Protein AF-A0A6L7HZR9-F1 (afdb_monomer_lite)

Structure (mmCIF, N/CA/C/O backbone):
data_AF-A0A6L7HZR9-F1
#
_entry.id   AF-A0A6L7HZR9-F1
#
loop_
_atom_site.group_PDB
_atom_site.id
_atom_site.type_symbol
_atom_site.label_atom_id
_atom_site.label_alt_id
_atom_site.label_comp_id
_atom_site.label_asym_id
_atom_site.label_entity_id
_atom_site.label_seq_id
_atom_site.pdbx_PDB_ins_code
_atom_site.Cartn_x
_atom_site.Cartn_y
_atom_site.Cartn_z
_atom_site.occupancy
_atom_site.B_iso_or_equiv
_atom_site.auth_seq_id
_atom_site.auth_comp_id
_atom_site.auth_asym_id
_atom_site.auth_atom_id
_atom_site.pdbx_PDB_model_num
ATOM 1 N N . MET A 1 1 ? -37.684 34.824 -65.806 1.00 44.81 1 MET A N 1
ATOM 2 C CA . MET A 1 1 ? -36.398 34.739 -65.080 1.00 44.81 1 MET A CA 1
ATOM 3 C C . MET A 1 1 ? -36.688 34.255 -63.658 1.00 44.81 1 MET A C 1
ATOM 5 O O . MET A 1 1 ? -37.047 35.069 -62.825 1.00 44.81 1 MET A O 1
ATOM 9 N N . LEU A 1 2 ? -36.641 32.944 -63.384 1.00 35.81 2 LEU A N 1
ATOM 10 C CA . LEU A 1 2 ? -36.782 32.392 -62.026 1.00 35.81 2 LEU A CA 1
ATOM 11 C C . LEU A 1 2 ? -35.930 31.121 -61.879 1.00 35.81 2 LEU A C 1
ATOM 13 O O . LEU A 1 2 ? -35.907 30.271 -62.763 1.00 35.81 2 LEU A O 1
ATOM 17 N N . ARG A 1 3 ? -35.176 31.070 -60.775 1.00 39.69 3 ARG A N 1
ATOM 18 C CA . ARG A 1 3 ? -34.111 30.110 -60.448 1.00 39.69 3 ARG A CA 1
ATOM 19 C C . ARG A 1 3 ? -34.687 28.794 -59.913 1.00 39.69 3 ARG A C 1
ATOM 21 O O . ARG A 1 3 ? -35.438 28.829 -58.943 1.00 39.69 3 ARG A O 1
ATOM 28 N N . HIS A 1 4 ? -34.236 27.651 -60.430 1.00 38.88 4 HIS A N 1
ATOM 29 C CA . HIS A 1 4 ? -34.347 26.371 -59.722 1.00 38.88 4 HIS A CA 1
ATOM 30 C C . HIS A 1 4 ? -33.124 26.182 -58.812 1.00 38.88 4 HIS A C 1
ATOM 32 O O . HIS A 1 4 ? -31.987 26.196 -59.279 1.00 38.88 4 HIS A O 1
ATOM 38 N N . LYS A 1 5 ? -33.356 26.046 -57.499 1.00 42.84 5 LYS A N 1
ATOM 39 C CA . LYS A 1 5 ? -32.335 25.652 -56.517 1.00 42.84 5 LYS A CA 1
ATOM 40 C C . LYS A 1 5 ? -32.157 24.133 -56.557 1.00 42.84 5 LYS A C 1
ATOM 42 O O . LYS A 1 5 ? -33.131 23.398 -56.447 1.00 42.84 5 LYS A O 1
ATOM 47 N N . GLN A 1 6 ? -30.910 23.697 -56.684 1.00 40.50 6 GLN A N 1
ATOM 48 C CA . GLN A 1 6 ? -30.474 22.311 -56.548 1.00 40.50 6 GLN A CA 1
ATOM 49 C C . GLN A 1 6 ? -30.313 21.988 -55.053 1.00 40.50 6 GLN A C 1
ATOM 51 O O . GLN A 1 6 ? -29.562 22.667 -54.356 1.00 40.50 6 GLN A O 1
ATOM 56 N N . THR A 1 7 ? -31.020 20.974 -54.558 1.00 39.59 7 THR A N 1
ATOM 57 C CA . THR A 1 7 ? -30.819 20.373 -53.231 1.00 39.59 7 THR A CA 1
ATOM 58 C C . THR A 1 7 ? -30.121 19.027 -53.405 1.00 39.59 7 THR A C 1
ATOM 60 O O . THR A 1 7 ? -30.643 18.130 -54.061 1.00 39.59 7 THR A O 1
ATOM 63 N N . THR A 1 8 ? -28.921 18.890 -52.845 1.00 40.97 8 THR A N 1
ATOM 64 C CA . THR A 1 8 ? -28.160 17.634 -52.778 1.00 40.97 8 THR A CA 1
ATOM 65 C C . THR A 1 8 ? -28.683 16.738 -51.643 1.00 40.97 8 THR A C 1
ATOM 67 O O . THR A 1 8 ? -29.081 17.262 -50.599 1.00 40.97 8 THR A O 1
ATOM 70 N N . PRO A 1 9 ? -28.693 15.397 -51.796 1.00 42.28 9 PRO A N 1
ATOM 71 C CA . PRO A 1 9 ? -29.113 14.491 -50.734 1.00 42.28 9 PRO A CA 1
ATOM 72 C C . PRO A 1 9 ? -27.977 14.286 -49.723 1.00 42.28 9 PRO A C 1
ATOM 74 O O . PRO A 1 9 ? -26.810 14.140 -50.085 1.00 42.28 9 PRO A O 1
ATOM 77 N N . ASN A 1 10 ? -28.332 14.279 -48.440 1.00 40.50 10 ASN A N 1
ATOM 78 C CA . ASN A 1 10 ? -27.405 14.113 -47.328 1.00 40.50 10 ASN A CA 1
ATOM 79 C C . ASN A 1 10 ? -27.118 12.613 -47.124 1.00 40.50 10 ASN A C 1
ATOM 81 O O . ASN A 1 10 ? -28.027 11.848 -46.804 1.00 40.50 10 ASN A O 1
ATOM 85 N N . MET A 1 11 ? -25.872 12.183 -47.328 1.00 37.53 11 MET A N 1
ATOM 86 C CA . MET A 1 11 ? -25.450 10.790 -47.152 1.00 37.53 11 MET A CA 1
ATOM 87 C C . MET A 1 11 ? -25.045 10.555 -45.690 1.00 37.53 11 MET A C 1
ATOM 89 O O . MET A 1 11 ? -23.983 10.989 -45.250 1.00 37.53 11 MET A O 1
ATOM 93 N N . THR A 1 12 ? -25.904 9.892 -44.912 1.00 47.12 12 THR A N 1
ATOM 94 C CA . THR A 1 12 ? -25.612 9.531 -43.517 1.00 47.12 12 THR A CA 1
ATOM 95 C C . THR A 1 12 ? -24.782 8.248 -43.468 1.00 47.12 12 THR A C 1
ATOM 97 O O . THR A 1 12 ? -25.268 7.169 -43.797 1.00 47.12 12 THR A O 1
ATOM 100 N N . ILE A 1 13 ? -23.524 8.367 -43.046 1.00 47.84 13 ILE A N 1
ATOM 101 C CA . ILE A 1 13 ? -22.623 7.233 -42.800 1.00 47.84 13 ILE A CA 1
ATOM 102 C C . ILE A 1 13 ? -23.056 6.554 -41.484 1.00 47.84 13 ILE A C 1
ATOM 104 O O . ILE A 1 13 ? -23.170 7.250 -40.469 1.00 47.84 13 ILE A O 1
ATOM 108 N N . PRO A 1 14 ? -23.304 5.230 -41.444 1.00 43.06 14 PRO A N 1
ATOM 109 C CA . PRO A 1 14 ? -23.690 4.559 -40.208 1.00 43.06 14 PRO A CA 1
ATOM 110 C C . PRO A 1 14 ? -22.494 4.489 -39.251 1.00 43.06 14 PRO A C 1
ATOM 112 O O . PRO A 1 14 ? -21.410 4.038 -39.621 1.00 43.06 14 PRO A O 1
ATOM 115 N N . LYS A 1 15 ? -22.691 4.939 -38.005 1.00 43.06 15 LYS A N 1
ATOM 116 C CA . LYS A 1 15 ? -21.679 4.828 -36.945 1.00 43.06 15 LYS A CA 1
ATOM 117 C C . LYS A 1 15 ? -21.404 3.348 -36.630 1.00 43.06 15 LYS A C 1
ATOM 119 O O . LYS A 1 15 ? -22.359 2.572 -36.528 1.00 43.06 15 LYS A O 1
ATOM 124 N N . PRO A 1 16 ? -20.133 2.947 -36.455 1.00 37.94 16 PRO A N 1
ATOM 125 C CA . PRO A 1 16 ? -19.797 1.574 -36.113 1.00 37.94 16 PRO A CA 1
ATOM 126 C C . PRO A 1 16 ? -20.365 1.226 -34.733 1.00 37.94 16 PRO A C 1
ATOM 128 O O . PRO A 1 16 ? -20.331 2.039 -33.810 1.00 37.94 16 PRO A O 1
ATOM 131 N N . ARG A 1 17 ? -20.912 0.011 -34.604 1.00 46.84 17 ARG A N 1
ATOM 132 C CA . ARG A 1 17 ? -21.398 -0.534 -33.332 1.00 46.84 17 ARG A CA 1
ATOM 133 C C . ARG A 1 17 ? -20.216 -0.706 -32.382 1.00 46.84 17 ARG A C 1
ATOM 135 O O . ARG A 1 17 ? -19.398 -1.606 -32.563 1.00 46.84 17 ARG A O 1
ATOM 142 N N . GLU A 1 18 ? -20.150 0.160 -31.383 1.00 42.50 18 GLU A N 1
ATOM 143 C CA . GLU A 1 18 ? -19.228 0.069 -30.259 1.00 42.50 18 GLU A CA 1
ATOM 144 C C . GLU A 1 18 ? -19.534 -1.222 -29.485 1.00 42.50 18 GLU A C 1
ATOM 146 O O . GLU A 1 18 ? -20.599 -1.377 -28.885 1.00 42.50 18 GLU A O 1
ATOM 151 N N . ARG A 1 19 ? -18.635 -2.210 -29.570 1.00 38.59 19 ARG A N 1
ATOM 152 C CA . ARG A 1 19 ? -18.664 -3.361 -28.662 1.00 38.59 19 ARG A CA 1
ATOM 153 C C . ARG A 1 19 ? -18.339 -2.820 -27.273 1.00 38.59 19 ARG A C 1
ATOM 155 O O . ARG A 1 19 ? -17.216 -2.374 -27.059 1.00 38.59 19 ARG A O 1
ATOM 162 N N . ALA A 1 20 ? -19.306 -2.851 -26.359 1.00 38.88 20 ALA A N 1
ATOM 163 C CA . ALA A 1 20 ? -19.079 -2.512 -24.961 1.00 38.88 20 ALA A CA 1
ATOM 164 C C . ALA A 1 20 ? -17.974 -3.423 -24.400 1.00 38.88 20 ALA A C 1
ATOM 166 O O . ALA A 1 20 ? -18.143 -4.641 -24.321 1.00 38.88 20 ALA A O 1
ATOM 167 N N . LEU A 1 21 ? -16.824 -2.831 -24.074 1.00 39.47 21 LEU A N 1
ATOM 168 C CA . LEU A 1 21 ? -15.795 -3.485 -23.275 1.00 39.47 21 LEU A CA 1
ATOM 169 C C . LEU A 1 21 ? -16.406 -3.787 -21.895 1.00 39.47 21 LEU A C 1
ATOM 171 O O . LEU A 1 21 ? -17.075 -2.905 -21.348 1.00 39.47 21 LEU A O 1
ATOM 175 N N . PRO A 1 22 ? -16.224 -4.993 -21.330 1.00 38.34 22 PRO A N 1
ATOM 176 C CA . PRO A 1 22 ? -16.647 -5.267 -19.960 1.00 38.34 22 PRO A CA 1
ATOM 177 C C . PRO A 1 22 ? -16.062 -4.203 -19.023 1.00 38.34 22 PRO A C 1
ATOM 179 O O . PRO A 1 22 ? -14.914 -3.791 -19.194 1.00 38.34 22 PRO A O 1
ATOM 182 N N . HIS A 1 23 ? -16.875 -3.724 -18.081 1.00 46.28 23 HIS A N 1
ATOM 183 C CA . HIS A 1 23 ? -16.522 -2.641 -17.168 1.00 46.28 23 HIS A CA 1
ATOM 184 C C . HIS A 1 23 ? -15.195 -2.959 -16.461 1.00 46.28 23 HIS A C 1
ATOM 186 O O . HIS A 1 23 ? -15.119 -3.896 -15.669 1.00 46.28 23 HIS A O 1
ATOM 192 N N . THR A 1 24 ? -14.151 -2.180 -16.763 1.00 52.78 24 THR A N 1
ATOM 193 C CA . THR A 1 24 ? -12.763 -2.339 -16.288 1.00 52.78 24 THR A CA 1
ATOM 194 C C . THR A 1 24 ? -12.672 -2.666 -14.790 1.00 52.78 24 THR A C 1
ATOM 196 O O . THR A 1 24 ? -11.873 -3.496 -14.374 1.00 52.78 24 THR A O 1
ATOM 199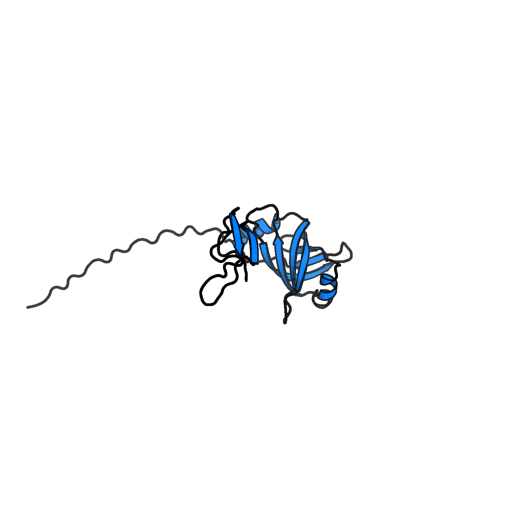 N N . THR A 1 25 ? -13.579 -2.101 -13.995 1.00 58.03 25 THR A N 1
ATOM 200 C CA . THR A 1 25 ? -13.670 -2.232 -12.539 1.00 58.03 25 THR A CA 1
ATOM 201 C C . THR A 1 25 ? -13.899 -3.661 -12.029 1.00 58.03 25 THR A C 1
ATOM 203 O O . THR A 1 25 ? -13.369 -4.021 -10.983 1.00 58.03 25 THR A O 1
ATOM 206 N N . GLU A 1 26 ? -14.678 -4.491 -12.729 1.00 56.47 26 GLU A N 1
ATOM 207 C CA . GLU A 1 26 ? -15.011 -5.848 -12.255 1.00 56.47 26 GLU A CA 1
ATOM 208 C C . GLU A 1 26 ? -13.853 -6.828 -12.498 1.00 56.47 26 GLU A C 1
ATOM 210 O O . GLU A 1 26 ? -13.505 -7.639 -11.636 1.00 56.47 26 GLU A O 1
ATOM 215 N N . ILE A 1 27 ? -13.186 -6.683 -13.647 1.00 57.19 27 ILE A N 1
ATOM 216 C CA . ILE A 1 27 ? -11.963 -7.421 -13.993 1.00 57.19 27 ILE A CA 1
ATOM 217 C C . ILE A 1 27 ? -10.839 -7.073 -13.006 1.00 57.19 27 ILE A C 1
ATOM 219 O O . ILE A 1 27 ? -10.111 -7.958 -12.550 1.00 57.19 27 ILE A O 1
ATOM 223 N N . ASP A 1 28 ? -10.752 -5.804 -12.615 1.00 72.56 28 ASP A N 1
ATOM 224 C CA . ASP A 1 28 ? -9.768 -5.298 -11.664 1.00 72.56 28 ASP A CA 1
ATOM 225 C C . ASP A 1 28 ? -9.951 -5.856 -10.239 1.00 72.56 28 ASP A C 1
ATOM 227 O O . ASP A 1 28 ? -8.970 -6.202 -9.574 1.00 72.56 28 ASP A O 1
ATOM 231 N N . LEU A 1 29 ? -11.194 -5.986 -9.757 1.00 79.56 29 LEU A N 1
ATOM 232 C CA . LEU A 1 29 ? -11.486 -6.572 -8.440 1.00 79.56 29 LEU A CA 1
ATOM 233 C C . LEU A 1 29 ? -11.240 -8.087 -8.421 1.00 79.56 29 LEU A C 1
ATOM 235 O O . LEU A 1 29 ? -10.672 -8.618 -7.462 1.00 79.56 29 LEU A O 1
ATOM 239 N N . ALA A 1 30 ? -11.599 -8.787 -9.501 1.00 82.12 30 ALA A N 1
ATOM 240 C CA . ALA A 1 30 ? -11.291 -10.206 -9.651 1.00 82.12 30 ALA A CA 1
ATOM 241 C C . ALA A 1 30 ? -9.774 -10.462 -9.666 1.00 82.12 30 ALA A C 1
ATOM 243 O O . ALA A 1 30 ? -9.316 -11.460 -9.107 1.00 82.12 30 ALA A O 1
ATOM 244 N N . TYR A 1 31 ? -8.996 -9.558 -10.270 1.00 82.56 31 TYR A N 1
ATOM 245 C CA . TYR A 1 31 ? -7.537 -9.593 -10.218 1.00 82.56 31 TYR A CA 1
ATOM 246 C C . TYR A 1 31 ? -7.007 -9.325 -8.805 1.00 82.56 31 TYR A C 1
ATOM 248 O O . TYR A 1 31 ? -6.210 -10.118 -8.308 1.00 82.56 31 TYR A O 1
ATOM 256 N N . LEU A 1 32 ? -7.493 -8.273 -8.130 1.00 85.75 32 LEU A N 1
ATOM 257 C CA . LEU A 1 32 ? -7.127 -7.950 -6.745 1.00 85.75 32 LEU A CA 1
ATOM 258 C C . LEU A 1 32 ? -7.268 -9.174 -5.831 1.00 85.75 32 LEU A C 1
ATOM 260 O O . LEU A 1 32 ? -6.332 -9.511 -5.114 1.00 85.75 32 LEU A O 1
ATOM 264 N N . ASN A 1 33 ? -8.395 -9.884 -5.914 1.00 89.12 33 ASN A N 1
ATOM 265 C CA . ASN A 1 33 ? -8.690 -11.048 -5.071 1.00 89.12 33 ASN A CA 1
ATOM 266 C C . ASN A 1 33 ? -7.773 -12.259 -5.317 1.00 89.12 33 ASN A C 1
ATOM 268 O O . ASN A 1 33 ? -7.768 -13.190 -4.516 1.00 89.12 33 ASN A O 1
ATOM 272 N N . ARG A 1 34 ? -7.008 -12.268 -6.413 1.00 87.31 34 ARG A N 1
ATOM 273 C CA . ARG A 1 34 ? -6.066 -13.341 -6.767 1.00 87.31 34 ARG A CA 1
ATOM 274 C C . ARG A 1 34 ? -4.617 -13.000 -6.426 1.00 87.31 34 ARG A C 1
ATOM 276 O O . ARG A 1 34 ? -3.738 -13.819 -6.681 1.00 87.31 34 ARG A O 1
ATOM 283 N N . ILE A 1 35 ? -4.348 -11.809 -5.886 1.00 87.38 35 ILE A N 1
ATOM 284 C CA . ILE A 1 35 ? -2.987 -11.413 -5.521 1.00 87.38 35 ILE A CA 1
ATOM 285 C C . ILE A 1 35 ? -2.500 -12.274 -4.356 1.00 87.38 35 ILE A C 1
ATOM 287 O O . ILE A 1 35 ? -3.164 -12.399 -3.325 1.00 87.38 35 ILE A O 1
ATOM 291 N N . ASN A 1 36 ? -1.313 -12.854 -4.529 1.00 89.12 36 ASN A N 1
ATOM 292 C CA . ASN A 1 36 ? -0.708 -13.741 -3.548 1.00 89.12 36 ASN A CA 1
ATOM 293 C C . ASN A 1 36 ? -0.416 -13.013 -2.231 1.00 89.12 36 ASN A C 1
ATOM 295 O O . ASN A 1 36 ? 0.032 -11.864 -2.193 1.00 89.12 36 ASN A O 1
ATOM 299 N N . CYS A 1 37 ? -0.588 -13.716 -1.114 1.00 91.75 37 CYS A N 1
ATOM 300 C CA . CYS A 1 37 ? -0.064 -13.234 0.156 1.00 91.75 37 CYS A CA 1
ATOM 301 C C . CYS A 1 37 ? 1.457 -13.037 0.055 1.00 91.75 37 CYS A C 1
ATOM 303 O O . CYS A 1 37 ? 2.149 -13.735 -0.683 1.00 91.75 37 CYS A O 1
ATOM 305 N N . ASN A 1 38 ? 1.982 -12.113 0.854 1.00 92.75 38 ASN A N 1
ATOM 306 C CA . ASN A 1 38 ? 3.372 -11.653 0.849 1.00 92.75 38 ASN A CA 1
ATOM 307 C C . ASN A 1 38 ? 3.801 -10.800 -0.351 1.00 92.75 38 ASN A C 1
ATOM 309 O O . ASN A 1 38 ? 4.943 -10.346 -0.338 1.00 92.75 38 ASN A O 1
ATOM 313 N N . THR A 1 39 ? 2.920 -10.497 -1.312 1.00 91.44 39 THR A N 1
ATOM 314 C CA . THR A 1 39 ? 3.201 -9.477 -2.335 1.00 91.44 39 THR A CA 1
ATOM 315 C C . THR A 1 39 ? 3.642 -8.163 -1.682 1.00 91.44 39 THR A C 1
ATOM 317 O O . THR A 1 39 ? 3.024 -7.699 -0.712 1.00 91.44 39 THR A O 1
ATOM 320 N N . GLU A 1 40 ? 4.726 -7.572 -2.199 1.00 92.88 40 GLU A N 1
ATOM 321 C CA . GLU A 1 40 ? 5.237 -6.293 -1.707 1.00 92.88 40 GLU A CA 1
ATOM 322 C C . GLU A 1 40 ? 4.193 -5.197 -1.922 1.00 92.88 40 GLU A C 1
ATOM 324 O O . GLU A 1 40 ? 3.542 -5.096 -2.967 1.00 92.88 40 GLU A O 1
ATOM 329 N N . ALA A 1 41 ? 4.034 -4.361 -0.901 1.00 93.62 41 ALA A N 1
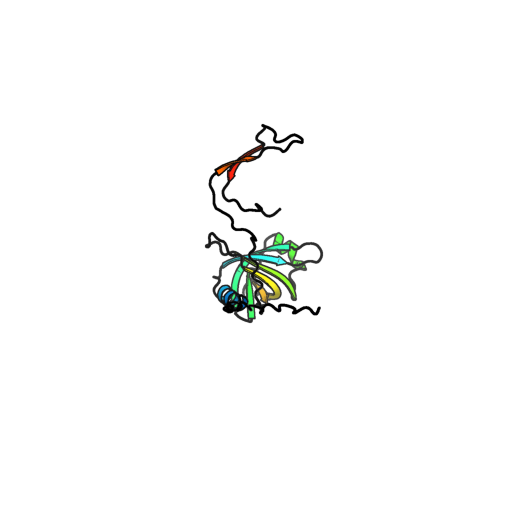ATOM 330 C CA . ALA A 1 41 ? 3.065 -3.292 -0.916 1.00 93.62 41 ALA A CA 1
ATOM 331 C C . ALA A 1 41 ? 3.660 -1.988 -0.386 1.00 93.62 41 ALA A C 1
ATOM 333 O O . ALA A 1 41 ? 4.530 -1.955 0.487 1.00 93.62 41 ALA A O 1
ATOM 334 N N . GLN A 1 42 ? 3.135 -0.878 -0.887 1.00 94.81 42 GLN A N 1
ATOM 335 C CA . GLN A 1 42 ? 3.408 0.447 -0.352 1.00 94.81 42 GLN A CA 1
ATOM 336 C C . GLN A 1 42 ? 2.109 1.062 0.149 1.00 94.81 42 GLN A C 1
ATOM 338 O O . GLN A 1 42 ? 1.120 1.138 -0.581 1.00 94.81 42 GLN A O 1
ATOM 343 N N . LEU A 1 43 ? 2.134 1.544 1.386 1.00 96.56 43 LEU A N 1
ATOM 344 C CA . LEU A 1 43 ? 1.054 2.309 1.983 1.00 96.56 43 LEU A CA 1
ATOM 345 C C . LEU A 1 43 ? 1.433 3.786 1.974 1.00 96.56 43 LEU A C 1
ATOM 347 O O . LEU A 1 43 ? 2.493 4.171 2.459 1.00 96.56 43 LEU A O 1
ATOM 351 N N . GLN A 1 44 ? 0.560 4.629 1.444 1.00 96.50 44 GLN A N 1
ATOM 352 C CA . GLN A 1 44 ? 0.705 6.074 1.505 1.00 96.50 44 GLN A CA 1
ATOM 353 C C . GLN A 1 44 ? -0.405 6.651 2.379 1.00 96.50 44 GLN A C 1
ATOM 355 O O . GLN A 1 44 ? -1.566 6.648 1.979 1.00 96.50 44 GLN A O 1
ATOM 360 N N . ILE A 1 45 ? -0.048 7.172 3.548 1.00 96.62 45 ILE A N 1
ATOM 361 C CA . ILE A 1 45 ? -0.972 7.863 4.446 1.00 96.62 45 ILE A CA 1
ATOM 362 C C . ILE A 1 45 ? -1.184 9.288 3.936 1.00 96.62 45 ILE A C 1
ATOM 364 O O . ILE A 1 45 ? -0.222 10.016 3.680 1.00 96.62 45 ILE A O 1
ATOM 368 N N . LEU A 1 46 ? -2.444 9.681 3.756 1.00 93.69 46 LEU A N 1
ATOM 369 C CA . LEU A 1 46 ? -2.823 10.999 3.254 1.00 93.69 46 LEU A CA 1
ATOM 370 C C . LEU A 1 46 ? -2.899 12.004 4.407 1.00 93.69 46 LEU A C 1
ATOM 372 O O . LEU A 1 46 ? -3.883 12.037 5.137 1.00 93.69 46 LEU A O 1
ATOM 376 N N . THR A 1 47 ? -1.884 12.846 4.563 1.00 91.06 47 THR A N 1
ATOM 377 C CA . THR A 1 47 ? -1.909 13.940 5.548 1.00 91.06 47 THR A CA 1
ATOM 378 C C . THR A 1 47 ? -2.186 15.283 4.856 1.00 91.06 47 THR A C 1
ATOM 380 O O . THR A 1 47 ? -1.981 15.381 3.641 1.00 91.06 47 THR A O 1
ATOM 383 N N . PRO A 1 48 ? -2.617 16.329 5.591 1.00 86.50 48 PRO A N 1
ATOM 384 C CA . PRO A 1 48 ? -2.852 17.656 5.014 1.00 86.50 48 PRO A CA 1
ATOM 385 C C . PRO A 1 48 ? -1.601 18.309 4.413 1.00 86.50 48 PRO A C 1
ATOM 387 O O . PRO A 1 48 ? -1.708 19.090 3.474 1.00 86.50 48 PRO A O 1
ATOM 390 N N . LEU A 1 49 ? -0.419 18.007 4.962 1.00 88.62 49 LEU A N 1
ATOM 391 C CA . LEU A 1 49 ? 0.835 18.644 4.556 1.00 88.62 49 LEU A CA 1
ATOM 392 C C . LEU A 1 49 ? 1.553 17.837 3.478 1.00 88.62 49 LEU A C 1
ATOM 394 O O . LEU A 1 49 ? 1.809 18.336 2.384 1.00 88.62 49 LEU A O 1
ATOM 398 N N . ARG A 1 50 ? 1.936 16.596 3.801 1.00 90.19 50 ARG A N 1
ATOM 399 C CA . ARG A 1 50 ? 2.717 15.730 2.911 1.00 90.19 50 ARG A CA 1
ATOM 400 C C . ARG A 1 50 ? 2.382 14.260 3.147 1.00 90.19 50 ARG A C 1
ATOM 402 O O . ARG A 1 50 ? 2.426 13.808 4.292 1.00 90.19 50 ARG A O 1
ATOM 409 N N . PRO A 1 51 ? 2.105 13.481 2.090 1.00 91.56 51 PRO A N 1
ATOM 410 C CA . PRO A 1 51 ? 1.836 12.065 2.259 1.00 91.56 51 PRO A CA 1
ATOM 411 C C . PRO A 1 51 ? 3.033 11.315 2.851 1.00 91.56 51 PRO A C 1
ATOM 413 O O . PRO A 1 51 ? 4.168 11.511 2.414 1.00 91.56 51 PRO A O 1
ATOM 416 N N . ILE A 1 52 ? 2.767 10.413 3.793 1.00 95.81 52 ILE A N 1
ATOM 417 C CA . ILE A 1 52 ? 3.789 9.561 4.411 1.00 95.81 52 ILE A CA 1
ATOM 418 C C . ILE A 1 52 ? 3.777 8.214 3.697 1.00 95.81 52 ILE A C 1
ATOM 420 O O . ILE A 1 52 ? 2.721 7.602 3.564 1.00 95.81 52 ILE A O 1
ATOM 424 N N . ARG A 1 53 ? 4.933 7.752 3.215 1.00 95.94 53 ARG A N 1
ATOM 425 C CA . ARG A 1 53 ? 5.062 6.484 2.483 1.00 95.94 53 ARG A CA 1
ATOM 426 C C . ARG A 1 53 ? 5.726 5.434 3.360 1.00 95.94 53 ARG A C 1
ATOM 428 O O . ARG A 1 53 ? 6.810 5.667 3.884 1.00 95.94 53 ARG A O 1
ATOM 435 N N . LEU A 1 54 ? 5.085 4.280 3.467 1.00 97.38 54 LEU A N 1
ATOM 436 C CA . LEU A 1 54 ? 5.496 3.159 4.296 1.00 97.38 54 LEU A CA 1
ATOM 437 C C . LEU A 1 54 ? 5.588 1.900 3.436 1.00 97.38 54 LEU A C 1
ATOM 439 O O . LEU A 1 54 ? 4.715 1.638 2.606 1.00 97.38 54 LEU A O 1
ATOM 443 N N . LYS A 1 55 ? 6.643 1.113 3.643 1.00 96.25 55 LYS A N 1
ATOM 444 C CA . LYS A 1 55 ? 6.763 -0.220 3.045 1.00 96.25 55 LYS A CA 1
ATOM 445 C C . LYS A 1 55 ? 6.007 -1.236 3.893 1.00 96.25 55 LYS A C 1
ATOM 447 O O . LYS A 1 55 ? 6.026 -1.163 5.122 1.00 96.25 55 LYS A O 1
ATOM 452 N N . THR A 1 56 ? 5.341 -2.171 3.231 1.00 96.69 56 THR A N 1
ATOM 453 C CA . THR A 1 56 ? 4.597 -3.267 3.854 1.00 96.69 56 THR A CA 1
ATOM 454 C C . THR A 1 56 ? 4.497 -4.451 2.890 1.00 96.69 56 THR A C 1
ATOM 456 O O . THR A 1 56 ? 5.112 -4.466 1.826 1.00 96.69 56 THR A O 1
ATOM 459 N N . ARG A 1 57 ? 3.736 -5.468 3.276 1.00 95.75 57 ARG A N 1
ATOM 460 C CA . ARG A 1 57 ? 3.361 -6.599 2.438 1.00 95.75 57 ARG A CA 1
ATOM 461 C C . ARG A 1 57 ? 1.900 -6.941 2.663 1.00 95.75 57 ARG A C 1
ATOM 463 O O . ARG A 1 57 ? 1.356 -6.698 3.747 1.00 95.75 57 ARG A O 1
ATOM 470 N N . LEU A 1 58 ? 1.298 -7.552 1.655 1.00 96.00 58 LEU A N 1
ATOM 471 C CA . LEU A 1 58 ? -0.033 -8.119 1.763 1.00 96.00 58 LEU A CA 1
ATOM 472 C C . LEU A 1 58 ? -0.014 -9.328 2.710 1.00 96.00 58 LEU A C 1
ATOM 474 O O . LEU A 1 58 ? 0.786 -10.245 2.537 1.00 96.00 58 LEU A O 1
ATOM 478 N N . ILE A 1 59 ? -0.883 -9.337 3.720 1.00 96.81 59 ILE A N 1
ATOM 479 C CA . ILE A 1 59 ? -1.152 -10.525 4.547 1.00 96.81 59 ILE A CA 1
ATOM 480 C C . ILE A 1 59 ? -2.244 -11.367 3.899 1.00 96.81 59 ILE A C 1
ATOM 482 O O . ILE A 1 59 ? -2.128 -12.587 3.862 1.00 96.81 59 ILE A O 1
ATOM 486 N N . GLY A 1 60 ? -3.286 -10.711 3.393 1.00 95.06 60 GLY A N 1
ATOM 487 C CA . GLY A 1 60 ? -4.409 -11.361 2.738 1.00 95.06 60 GLY A CA 1
ATOM 488 C C . GLY A 1 60 ? -5.495 -10.367 2.352 1.00 95.06 60 GLY A C 1
ATOM 489 O O . GLY A 1 60 ? -5.471 -9.197 2.747 1.00 95.06 60 GLY A O 1
ATOM 490 N N . ILE A 1 61 ? -6.444 -10.860 1.568 1.00 94.81 61 ILE A N 1
ATOM 491 C CA . ILE A 1 61 ? -7.619 -10.127 1.111 1.00 94.81 61 ILE A CA 1
ATOM 492 C C . ILE A 1 61 ? -8.832 -10.950 1.521 1.00 94.81 61 ILE A C 1
ATOM 494 O O . ILE A 1 61 ? -8.892 -12.141 1.232 1.00 94.81 61 ILE A O 1
ATOM 498 N N . ASP A 1 62 ? -9.766 -10.302 2.205 1.00 93.69 62 ASP A N 1
ATOM 499 C CA . ASP A 1 62 ? -11.100 -10.818 2.476 1.00 93.69 62 ASP A CA 1
ATOM 500 C C . ASP A 1 62 ? -12.067 -10.067 1.547 1.00 93.69 62 ASP A C 1
ATOM 502 O O . ASP A 1 62 ? -12.343 -8.883 1.805 1.00 93.69 62 ASP A O 1
ATOM 506 N N . PRO A 1 63 ? -12.483 -10.681 0.420 1.00 90.81 63 PRO A N 1
ATOM 507 C CA . PRO A 1 63 ? -13.306 -10.025 -0.590 1.00 90.81 63 PRO A CA 1
ATOM 508 C C . PRO A 1 63 ? -14.528 -9.341 0.022 1.00 90.81 63 PRO A C 1
ATOM 510 O O . PRO A 1 63 ? -15.129 -9.842 0.969 1.00 90.81 63 PRO A O 1
ATOM 513 N N . ASP A 1 64 ? -14.859 -8.156 -0.488 1.00 88.31 64 ASP A N 1
ATOM 514 C CA . ASP A 1 64 ? -15.971 -7.310 -0.031 1.00 88.31 64 ASP A CA 1
ATOM 515 C C . ASP A 1 64 ? -15.869 -6.777 1.412 1.00 88.31 64 ASP A C 1
ATOM 517 O O . ASP A 1 64 ? -16.659 -5.918 1.810 1.00 88.31 64 ASP A O 1
ATOM 521 N N . ASN A 1 65 ? -14.868 -7.201 2.192 1.00 92.19 65 ASN A N 1
ATOM 522 C CA . ASN A 1 65 ? -14.755 -6.853 3.605 1.00 92.19 65 ASN A CA 1
ATOM 523 C C . ASN A 1 65 ? -13.491 -6.055 3.947 1.00 92.19 65 ASN A C 1
ATOM 525 O O . ASN A 1 65 ? -13.581 -4.964 4.534 1.00 92.19 65 ASN A O 1
ATOM 529 N N . ALA A 1 66 ? -12.305 -6.593 3.645 1.00 94.50 66 ALA A N 1
ATOM 530 C CA . ALA A 1 66 ? -11.048 -5.984 4.061 1.00 94.50 66 ALA A CA 1
ATOM 531 C C . ALA A 1 66 ? -9.829 -6.401 3.233 1.00 94.50 66 ALA A C 1
ATOM 533 O O . ALA A 1 66 ? -9.744 -7.490 2.676 1.00 94.50 66 ALA A O 1
ATOM 534 N N . ILE A 1 67 ? -8.817 -5.538 3.254 1.00 96.12 67 ILE A N 1
ATOM 535 C CA . ILE A 1 67 ? -7.457 -5.860 2.822 1.00 96.12 67 ILE A CA 1
ATOM 536 C C . ILE A 1 67 ? -6.561 -5.758 4.053 1.00 96.12 67 ILE A C 1
ATOM 538 O O . ILE A 1 67 ? -6.629 -4.781 4.805 1.00 96.12 67 ILE A O 1
ATOM 542 N N . ILE A 1 68 ? -5.738 -6.777 4.282 1.00 97.50 68 ILE A N 1
ATOM 543 C CA . ILE A 1 68 ? -4.935 -6.918 5.496 1.00 97.50 68 ILE A CA 1
ATOM 544 C C . ILE A 1 68 ? -3.464 -6.757 5.119 1.00 97.50 68 ILE A C 1
ATOM 546 O O . ILE A 1 68 ? -2.928 -7.506 4.302 1.00 97.50 68 ILE A O 1
ATOM 550 N N . LEU A 1 69 ? -2.800 -5.780 5.729 1.00 97.69 69 LEU A N 1
ATOM 551 C CA . LEU A 1 69 ? -1.400 -5.433 5.498 1.00 97.69 69 LEU A CA 1
ATOM 552 C C . LEU A 1 69 ? -0.572 -5.674 6.761 1.00 97.69 69 LEU A C 1
ATOM 554 O O . LEU A 1 69 ? -1.067 -5.563 7.884 1.00 97.69 69 LEU A O 1
ATOM 558 N N . ALA A 1 70 ? 0.713 -5.976 6.592 1.00 97.25 70 ALA A N 1
ATOM 559 C CA . ALA A 1 70 ? 1.627 -6.094 7.722 1.00 97.25 70 ALA A CA 1
ATOM 560 C C . ALA A 1 70 ? 1.869 -4.716 8.360 1.00 97.25 70 ALA A C 1
ATOM 562 O O . ALA A 1 70 ? 2.220 -3.753 7.673 1.00 97.25 70 ALA A O 1
ATOM 563 N N . LEU A 1 71 ? 1.738 -4.611 9.681 1.00 95.56 71 LEU A N 1
ATOM 564 C CA . LEU A 1 71 ? 2.101 -3.394 10.398 1.00 95.56 71 LEU A CA 1
ATOM 565 C C . LEU A 1 71 ? 3.612 -3.394 10.665 1.00 95.56 71 LEU A C 1
ATOM 567 O O . LEU A 1 71 ? 4.104 -4.176 11.485 1.00 95.56 71 LEU A O 1
ATOM 571 N N . GLY A 1 72 ? 4.350 -2.521 9.979 1.00 92.56 72 GLY A N 1
ATOM 572 C CA . GLY A 1 72 ? 5.802 -2.419 10.135 1.00 92.56 72 GLY A CA 1
ATOM 573 C C . GLY A 1 72 ? 6.224 -1.836 11.486 1.00 92.56 72 GLY A C 1
ATOM 574 O O . GLY A 1 72 ? 5.403 -1.316 12.243 1.00 92.56 72 GLY A O 1
ATOM 575 N N . GLN A 1 73 ? 7.513 -1.966 11.809 1.00 91.50 73 GLN A N 1
ATOM 576 C CA . GLN A 1 73 ? 8.084 -1.539 13.100 1.00 91.50 73 GLN A CA 1
ATOM 577 C C . GLN A 1 73 ? 9.298 -0.617 12.953 1.00 91.50 73 GLN A C 1
ATOM 579 O O . GLN A 1 73 ? 9.905 -0.232 13.952 1.00 91.50 73 GLN A O 1
ATOM 584 N N . ASP A 1 74 ? 9.682 -0.297 11.719 1.00 94.31 74 ASP A N 1
ATOM 585 C CA . ASP A 1 74 ? 10.835 0.554 11.458 1.00 94.31 74 ASP A CA 1
ATOM 586 C C . ASP A 1 74 ? 10.577 2.015 11.873 1.00 94.31 74 ASP A C 1
ATOM 588 O O . ASP A 1 74 ? 9.469 2.414 12.243 1.00 94.31 74 ASP A O 1
ATOM 592 N N . LYS A 1 75 ? 11.627 2.836 11.792 1.00 95.12 75 LYS A N 1
ATOM 593 C CA . LYS A 1 75 ? 11.573 4.261 12.140 1.00 95.12 75 LYS A CA 1
ATOM 594 C C . LYS A 1 75 ? 10.518 5.052 11.356 1.00 95.12 75 LYS A C 1
ATOM 596 O O . LYS A 1 75 ? 10.022 6.052 11.864 1.00 95.12 75 LYS A O 1
ATOM 601 N N . TYR A 1 76 ? 10.173 4.632 10.137 1.00 95.25 76 TYR A N 1
ATOM 602 C CA . TYR A 1 76 ? 9.167 5.310 9.320 1.00 95.25 76 TYR A CA 1
ATOM 603 C C . TYR A 1 76 ? 7.764 5.016 9.846 1.00 95.25 76 TYR A C 1
ATOM 605 O O . TYR A 1 76 ? 6.949 5.927 9.948 1.00 95.25 76 TYR A O 1
ATOM 613 N N . TRP A 1 77 ? 7.507 3.768 10.243 1.00 95.94 77 TRP A N 1
ATOM 614 C CA . TRP A 1 77 ? 6.262 3.381 10.906 1.00 95.94 77 TRP A CA 1
ATOM 615 C C . TRP A 1 77 ? 6.089 4.062 12.264 1.00 95.94 77 TRP A C 1
ATOM 617 O O . TRP A 1 77 ? 5.000 4.544 12.562 1.00 95.94 77 TRP A O 1
ATOM 627 N N . GLN A 1 78 ? 7.161 4.159 13.055 1.00 94.50 78 GLN A N 1
ATOM 628 C CA . GLN A 1 78 ? 7.140 4.865 14.341 1.00 94.50 78 GLN A CA 1
ATOM 629 C C . GLN A 1 78 ? 6.837 6.359 14.156 1.00 94.50 78 GLN A C 1
ATOM 631 O O . GLN A 1 78 ? 5.954 6.894 14.816 1.00 94.50 78 GLN A O 1
ATOM 636 N N . ALA A 1 79 ? 7.488 7.018 13.193 1.00 93.56 79 ALA A N 1
ATOM 637 C CA . ALA A 1 79 ? 7.229 8.426 12.881 1.00 93.56 79 ALA A CA 1
ATOM 638 C C . ALA A 1 79 ? 5.816 8.687 12.325 1.00 93.56 79 ALA A C 1
ATOM 640 O O . ALA A 1 79 ? 5.337 9.818 12.352 1.00 93.56 79 ALA A O 1
ATOM 641 N N . ALA A 1 80 ? 5.153 7.658 11.794 1.00 94.81 80 ALA A N 1
ATOM 642 C CA . ALA A 1 80 ? 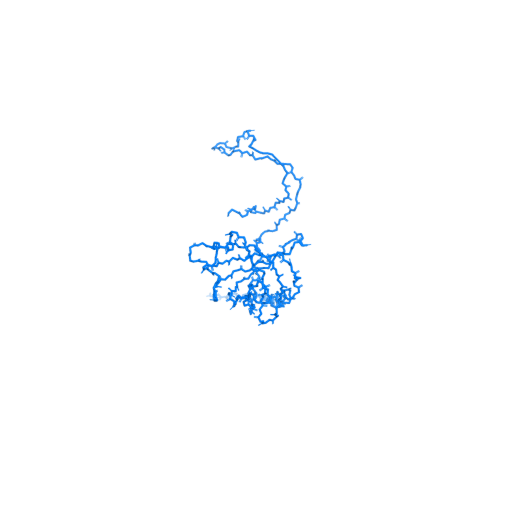3.809 7.753 11.242 1.00 94.81 80 ALA A CA 1
ATOM 643 C C . ALA A 1 80 ? 2.702 7.430 12.257 1.00 94.81 80 ALA A C 1
ATOM 645 O O . ALA A 1 80 ? 1.533 7.565 11.906 1.00 94.81 80 ALA A O 1
ATOM 646 N N . GLN A 1 81 ? 3.044 6.991 13.473 1.00 93.56 81 GLN A N 1
ATOM 647 C CA . GLN A 1 81 ? 2.110 6.378 14.421 1.00 93.56 81 GLN A CA 1
ATOM 648 C C . GLN A 1 81 ? 0.870 7.236 14.701 1.00 93.56 81 GLN A C 1
ATOM 650 O O . GLN A 1 81 ? -0.243 6.715 14.658 1.00 93.56 81 GLN A O 1
ATOM 655 N N . ASP A 1 82 ? 1.049 8.546 14.877 1.00 93.81 82 ASP A N 1
ATOM 656 C CA . ASP A 1 82 ? -0.043 9.490 15.160 1.00 93.81 82 ASP A CA 1
ATOM 657 C C . ASP A 1 82 ? -1.051 9.622 14.008 1.00 93.81 82 ASP A C 1
ATOM 659 O O . ASP A 1 82 ? -2.192 10.037 14.206 1.00 93.81 82 ASP A O 1
ATOM 663 N N . TYR A 1 83 ? -0.653 9.234 12.795 1.00 95.06 83 TYR A N 1
ATOM 664 C CA . TYR A 1 83 ? -1.509 9.244 11.614 1.00 95.06 83 TYR A CA 1
ATOM 665 C C . TYR A 1 83 ? -2.156 7.881 11.344 1.00 95.06 83 TYR A C 1
ATOM 667 O O . TYR A 1 83 ? -3.004 7.784 10.466 1.00 95.06 83 TYR A O 1
ATOM 675 N N . ILE A 1 84 ? -1.787 6.809 12.050 1.00 95.06 84 ILE A N 1
ATOM 676 C CA . ILE A 1 84 ? -2.335 5.463 11.819 1.00 95.06 84 ILE A CA 1
ATOM 677 C C . ILE A 1 84 ? -3.573 5.272 12.701 1.00 95.06 84 ILE A C 1
ATOM 679 O O . ILE A 1 84 ? -3.554 4.574 13.713 1.00 95.06 84 ILE A O 1
ATOM 683 N N . THR A 1 85 ? -4.667 5.914 12.305 1.00 94.88 85 THR A N 1
ATOM 684 C CA . THR A 1 85 ? -5.937 5.916 13.043 1.00 94.88 85 THR A CA 1
ATOM 685 C C . THR A 1 85 ? -7.095 5.451 12.165 1.00 94.88 85 THR A C 1
ATOM 687 O O . THR A 1 85 ? -7.032 5.496 10.936 1.00 94.88 85 THR A O 1
ATOM 690 N N . GLN A 1 86 ? -8.170 4.963 12.786 1.00 96.50 86 GLN A N 1
ATOM 691 C CA . GLN A 1 86 ? -9.371 4.545 12.062 1.00 96.50 86 GLN A CA 1
ATOM 692 C C . GLN A 1 86 ? -9.945 5.704 11.230 1.00 96.50 86 GLN A C 1
ATOM 694 O O . GLN A 1 86 ? -10.028 6.838 11.690 1.00 96.50 86 GLN A O 1
ATOM 699 N N . GLY A 1 87 ? -10.347 5.414 9.992 1.00 94.88 87 GLY A N 1
ATOM 700 C CA . GLY A 1 87 ? -10.880 6.395 9.043 1.00 94.88 87 GLY A CA 1
ATOM 701 C C . GLY A 1 87 ? -9.814 7.186 8.279 1.00 94.88 87 GLY A C 1
ATOM 702 O O . GLY A 1 87 ? -10.144 7.822 7.274 1.00 94.88 87 GLY A O 1
ATOM 703 N N . GLN A 1 88 ? -8.540 7.109 8.680 1.00 96.38 88 GLN A N 1
ATOM 704 C CA . GLN A 1 88 ? -7.446 7.774 7.982 1.00 96.38 88 GLN A CA 1
ATOM 705 C C . GLN A 1 88 ? -7.400 7.344 6.511 1.00 96.38 88 GLN A C 1
ATOM 707 O O . GLN A 1 88 ? -7.310 6.157 6.189 1.00 96.38 88 GLN A O 1
ATOM 712 N N . GLY A 1 89 ? -7.414 8.330 5.613 1.00 94.31 89 GLY A N 1
ATOM 713 C CA . GLY A 1 89 ? -7.294 8.106 4.178 1.00 94.31 89 GLY A CA 1
ATOM 714 C C . GLY A 1 89 ? -5.908 7.588 3.804 1.00 94.31 89 GLY A C 1
ATOM 715 O O . GLY A 1 89 ? -4.890 8.145 4.228 1.00 94.31 89 GLY A O 1
ATOM 716 N N . VAL A 1 90 ? -5.875 6.553 2.970 1.00 95.75 90 VAL A N 1
ATOM 717 C CA . VAL A 1 90 ? -4.647 5.913 2.497 1.00 95.75 90 VAL A CA 1
ATOM 718 C C . VAL A 1 90 ? -4.717 5.612 1.003 1.00 95.75 90 VAL A C 1
ATOM 720 O O . VAL A 1 90 ? -5.796 5.486 0.426 1.00 95.75 90 VAL A O 1
ATOM 723 N N . VAL A 1 91 ? -3.556 5.467 0.372 1.00 93.19 91 VAL A N 1
ATOM 724 C CA . VAL A 1 91 ? -3.410 4.843 -0.946 1.00 93.19 91 VAL A CA 1
ATOM 725 C C . VAL A 1 91 ? -2.553 3.598 -0.784 1.00 93.19 91 VAL A C 1
ATOM 727 O O . VAL A 1 91 ? -1.434 3.684 -0.281 1.00 93.19 91 VAL A O 1
ATOM 730 N N . VAL A 1 92 ? -3.073 2.453 -1.207 1.00 93.00 92 VAL A N 1
ATOM 731 C CA . VAL A 1 92 ? -2.359 1.175 -1.209 1.00 93.00 92 VAL A CA 1
ATOM 732 C C . VAL A 1 92 ? -1.869 0.909 -2.623 1.00 93.00 92 VAL A C 1
ATOM 734 O O . VAL A 1 92 ? -2.598 1.142 -3.584 1.00 93.00 92 VAL A O 1
ATOM 737 N N . ARG A 1 93 ? -0.626 0.449 -2.751 1.00 90.56 93 ARG A N 1
ATOM 738 C CA . ARG A 1 93 ? -0.037 0.001 -4.014 1.00 90.56 93 ARG A CA 1
ATOM 739 C C . ARG A 1 93 ? 0.493 -1.407 -3.842 1.00 90.56 93 ARG A C 1
ATOM 741 O O . ARG A 1 93 ? 1.341 -1.607 -2.978 1.00 90.56 93 ARG A O 1
ATOM 748 N N . LEU A 1 94 ? 0.007 -2.342 -4.646 1.00 89.06 94 LEU A N 1
ATOM 749 C CA . LEU A 1 94 ? 0.506 -3.711 -4.713 1.00 89.06 94 LEU A CA 1
ATOM 750 C C . LEU A 1 94 ? 1.438 -3.813 -5.918 1.00 89.06 94 LEU A C 1
ATOM 752 O O . LEU A 1 94 ? 1.068 -3.415 -7.025 1.00 89.06 94 LEU A O 1
ATOM 756 N N . ILE A 1 95 ? 2.660 -4.278 -5.681 1.00 83.12 95 ILE A N 1
ATOM 757 C CA . ILE A 1 95 ? 3.710 -4.359 -6.694 1.00 83.12 95 ILE A CA 1
ATOM 758 C C . ILE A 1 95 ? 3.825 -5.823 -7.095 1.00 83.12 95 ILE A C 1
ATOM 760 O O . ILE A 1 95 ? 4.305 -6.639 -6.311 1.00 83.12 95 ILE A O 1
ATOM 764 N N . ASN A 1 96 ? 3.372 -6.161 -8.302 1.00 71.44 96 ASN A N 1
ATOM 765 C CA . ASN A 1 96 ? 3.637 -7.480 -8.858 1.00 71.44 96 ASN A CA 1
ATOM 766 C C . ASN A 1 96 ? 5.045 -7.479 -9.466 1.00 71.44 96 ASN A C 1
ATOM 768 O O . ASN A 1 96 ? 5.268 -6.907 -10.530 1.00 71.44 96 ASN A O 1
ATOM 772 N N . SER A 1 97 ? 5.995 -8.052 -8.732 1.00 61.69 97 SER A N 1
ATOM 773 C CA . SER A 1 97 ? 7.408 -8.132 -9.110 1.00 61.69 97 SER A CA 1
ATOM 774 C C . SER A 1 97 ? 7.707 -9.192 -10.171 1.00 61.69 97 SER A C 1
ATOM 776 O O . SER A 1 97 ? 8.791 -9.157 -10.747 1.00 61.69 97 SER A O 1
ATOM 778 N N . ASP A 1 98 ? 6.770 -10.103 -10.444 1.00 59.03 98 ASP A N 1
ATOM 779 C CA . ASP A 1 98 ? 6.979 -11.225 -11.370 1.00 59.03 98 ASP A CA 1
ATOM 780 C C . ASP A 1 98 ? 6.604 -10.870 -12.824 1.00 59.03 98 ASP A C 1
ATOM 782 O O . ASP A 1 98 ? 6.837 -11.655 -13.742 1.00 59.03 98 ASP A O 1
ATOM 786 N N . ASP A 1 99 ? 6.039 -9.678 -13.045 1.00 53.84 99 ASP A N 1
ATOM 787 C CA . ASP A 1 99 ? 5.647 -9.160 -14.357 1.00 53.84 99 ASP A CA 1
ATOM 788 C C . ASP A 1 99 ? 6.661 -8.094 -14.832 1.00 53.84 99 ASP A C 1
ATOM 790 O O . ASP A 1 99 ? 6.812 -7.067 -14.162 1.00 53.84 99 ASP A O 1
ATOM 794 N N . PRO A 1 100 ? 7.357 -8.279 -15.972 1.00 44.25 100 PRO A N 1
ATOM 795 C CA . PRO A 1 100 ? 8.261 -7.272 -16.537 1.00 44.25 100 PRO A CA 1
ATOM 796 C C . PRO A 1 100 ? 7.551 -5.971 -16.959 1.00 44.25 100 PRO A C 1
ATOM 798 O O . PRO A 1 100 ? 8.199 -4.926 -17.022 1.00 44.25 100 PRO A O 1
ATOM 801 N N . GLU A 1 101 ? 6.228 -5.990 -17.158 1.00 50.72 101 GLU A N 1
ATOM 802 C CA . GLU A 1 101 ? 5.395 -4.789 -17.330 1.00 50.72 101 GLU A CA 1
ATOM 803 C C . GLU A 1 101 ? 4.863 -4.234 -15.994 1.00 50.72 101 GLU A C 1
ATOM 805 O O . GLU A 1 101 ? 4.118 -3.255 -15.987 1.00 50.72 101 GLU A O 1
ATOM 810 N N . ALA A 1 102 ? 5.268 -4.831 -14.863 1.00 53.22 102 ALA A N 1
ATOM 811 C CA . ALA A 1 102 ? 4.990 -4.471 -13.472 1.00 53.22 102 ALA A CA 1
ATOM 812 C C . ALA A 1 102 ? 3.720 -3.629 -13.308 1.00 53.22 102 ALA A C 1
ATOM 814 O O . ALA A 1 102 ? 3.769 -2.424 -13.023 1.00 53.22 102 ALA A O 1
ATOM 815 N N . ASN A 1 103 ? 2.568 -4.267 -13.513 1.00 58.06 103 ASN A N 1
ATOM 816 C CA . ASN A 1 103 ? 1.282 -3.635 -13.281 1.00 58.06 103 ASN A CA 1
ATOM 817 C C . ASN A 1 103 ? 1.139 -3.340 -11.782 1.00 58.06 103 ASN A C 1
ATOM 819 O O . ASN A 1 103 ? 0.887 -4.229 -10.967 1.00 58.06 103 ASN A O 1
ATOM 823 N N . ILE A 1 104 ? 1.340 -2.077 -11.402 1.00 71.94 104 ILE A N 1
ATOM 824 C CA . ILE A 1 104 ? 1.105 -1.620 -10.033 1.00 71.94 104 ILE A CA 1
ATOM 825 C C . ILE A 1 104 ? -0.396 -1.413 -9.870 1.00 71.94 104 ILE A C 1
ATOM 827 O O . ILE A 1 104 ? -0.968 -0.480 -10.437 1.00 71.94 104 ILE A O 1
ATOM 831 N N . LEU A 1 105 ? -1.019 -2.243 -9.038 1.00 81.06 105 LEU A N 1
ATOM 832 C CA . LEU A 1 105 ? -2.401 -2.030 -8.635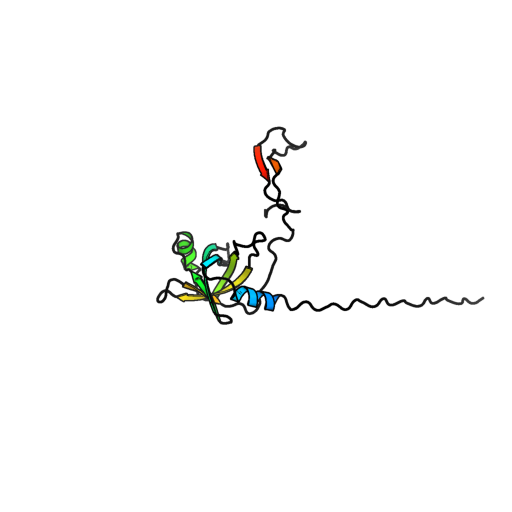 1.00 81.06 105 LEU A CA 1
ATOM 833 C C . LEU A 1 105 ? -2.419 -0.980 -7.525 1.00 81.06 105 LEU A C 1
ATOM 835 O O . LEU A 1 105 ? -1.918 -1.226 -6.428 1.00 81.06 105 LEU A O 1
ATOM 839 N N . ALA A 1 106 ? -2.970 0.197 -7.808 1.00 85.00 106 ALA A N 1
ATOM 840 C CA . ALA A 1 106 ? -3.042 1.302 -6.861 1.00 85.00 106 ALA A CA 1
ATOM 841 C C . ALA A 1 106 ? -4.493 1.687 -6.591 1.00 85.00 106 ALA A C 1
ATOM 843 O O . ALA A 1 106 ? -5.279 1.831 -7.520 1.00 85.00 106 ALA A O 1
ATOM 844 N N . PHE A 1 107 ? -4.842 1.905 -5.328 1.00 85.75 107 PHE A N 1
ATOM 845 C CA . PHE A 1 107 ? -6.200 2.294 -4.971 1.00 85.75 107 PHE A CA 1
ATOM 846 C C . PHE A 1 107 ? -6.257 3.096 -3.677 1.00 85.75 107 PHE A C 1
ATOM 848 O O . PHE A 1 107 ? -5.413 2.956 -2.788 1.00 85.75 107 PHE A O 1
ATOM 855 N N . ARG A 1 108 ? -7.273 3.954 -3.567 1.00 89.00 108 ARG A N 1
ATOM 856 C CA . ARG A 1 108 ? -7.534 4.753 -2.368 1.00 89.00 108 ARG A CA 1
ATOM 857 C C . ARG A 1 108 ? -8.494 4.010 -1.445 1.00 89.00 108 ARG A C 1
ATOM 859 O O . ARG A 1 108 ? -9.502 3.488 -1.898 1.00 89.00 108 ARG A O 1
ATOM 866 N N . SER A 1 109 ? -8.197 3.999 -0.153 1.00 92.62 109 SER A N 1
ATOM 867 C CA . SER A 1 109 ? -9.048 3.397 0.874 1.00 92.62 109 SER A CA 1
ATOM 868 C C . SER A 1 109 ? -8.921 4.173 2.193 1.00 92.62 109 SER A C 1
ATOM 870 O O . SER A 1 109 ? -8.351 5.268 2.238 1.00 92.62 109 SER A O 1
ATOM 872 N N . GLN A 1 110 ? -9.474 3.621 3.266 1.00 95.44 110 GLN A N 1
ATOM 873 C CA . GLN A 1 110 ? -9.357 4.121 4.628 1.00 95.44 110 GLN A CA 1
ATOM 874 C C . GLN A 1 110 ? -8.923 2.998 5.566 1.00 95.44 110 GLN A C 1
ATOM 876 O O . GLN A 1 110 ? -9.272 1.832 5.361 1.00 95.44 110 GLN A O 1
ATOM 881 N N . ILE A 1 111 ? -8.183 3.359 6.613 1.00 97.50 111 ILE A N 1
ATOM 882 C CA . ILE A 1 111 ? -7.854 2.438 7.702 1.00 97.50 111 ILE A CA 1
ATOM 883 C C . ILE A 1 111 ? -9.151 2.026 8.401 1.00 97.50 111 ILE A C 1
ATOM 885 O O . ILE A 1 111 ? -9.899 2.866 8.899 1.00 97.50 111 ILE A O 1
ATOM 889 N N . LYS A 1 112 ? -9.410 0.721 8.440 1.00 96.69 112 LYS A N 1
ATOM 890 C CA . LYS A 1 112 ? -10.561 0.124 9.117 1.00 96.69 112 LYS A CA 1
ATOM 891 C C . LYS A 1 112 ? -10.263 -0.092 10.593 1.00 96.69 112 LYS A C 1
ATOM 893 O O . LYS A 1 112 ? -11.046 0.320 11.437 1.00 96.69 112 LYS A O 1
ATOM 898 N N . THR A 1 113 ? -9.137 -0.739 10.895 1.00 96.25 113 THR A N 1
ATOM 899 C CA . THR A 1 113 ? -8.680 -0.987 12.268 1.00 96.25 113 THR A CA 1
ATOM 900 C C . THR A 1 113 ? -7.221 -1.454 12.299 1.00 96.25 113 THR A C 1
ATOM 902 O O . THR A 1 113 ? -6.650 -1.841 11.276 1.00 96.25 113 THR A O 1
ATOM 905 N N . LEU A 1 114 ? -6.638 -1.461 13.495 1.00 95.12 114 LEU A N 1
ATOM 906 C CA . LEU A 1 114 ? -5.394 -2.147 13.822 1.00 95.12 114 LEU A CA 1
ATOM 907 C C . LEU A 1 114 ? -5.712 -3.410 14.622 1.00 95.12 114 LEU A C 1
ATOM 909 O O . LEU A 1 114 ? -6.507 -3.376 15.559 1.00 95.12 114 LEU A O 1
ATOM 913 N N . LEU A 1 115 ? -5.066 -4.517 14.275 1.00 93.75 115 LEU A N 1
ATOM 914 C CA . LEU A 1 115 ? -5.113 -5.753 15.049 1.00 93.75 115 LEU A CA 1
ATOM 915 C C . LEU A 1 115 ? -3.704 -6.029 15.561 1.00 93.75 115 LEU A C 1
ATOM 917 O O . LEU A 1 115 ? -2.758 -5.974 14.783 1.00 93.75 115 LEU A O 1
ATOM 921 N N . ASN A 1 116 ? -3.578 -6.285 16.865 1.00 88.25 116 ASN A N 1
ATOM 922 C CA . ASN A 1 116 ? -2.299 -6.575 17.530 1.00 88.25 116 ASN A CA 1
ATOM 923 C C . ASN A 1 116 ? -2.310 -7.907 18.302 1.00 88.25 116 ASN A C 1
ATOM 925 O O . ASN A 1 116 ? -1.258 -8.378 18.723 1.00 88.25 116 ASN A O 1
ATOM 929 N N . ASN A 1 117 ? -3.484 -8.513 18.505 1.00 85.75 117 ASN A N 1
ATOM 930 C CA . ASN A 1 117 ? -3.680 -9.722 19.312 1.00 85.75 117 ASN A CA 1
ATOM 931 C C . ASN A 1 117 ? -3.548 -11.030 18.509 1.00 85.75 117 ASN A C 1
ATOM 933 O O . ASN A 1 117 ? -3.060 -12.016 19.044 1.00 85.75 117 ASN A O 1
ATOM 937 N N . ALA A 1 118 ? -3.956 -11.043 17.237 1.00 76.81 118 ALA A N 1
ATOM 938 C CA . ALA A 1 118 ? -3.787 -12.185 16.325 1.00 76.81 118 ALA A CA 1
ATOM 939 C C . ALA A 1 118 ? -2.472 -12.122 15.517 1.00 76.81 118 ALA A C 1
ATOM 941 O O . ALA A 1 118 ? -2.017 -13.104 14.939 1.00 76.81 118 ALA A O 1
ATOM 942 N N . GLY A 1 119 ? -1.870 -10.937 15.474 1.00 83.75 119 GLY A N 1
ATOM 943 C CA . GLY A 1 119 ? -0.714 -10.548 14.678 1.00 83.75 119 GLY A CA 1
ATOM 944 C C . GLY A 1 119 ? -0.650 -9.023 14.649 1.00 83.75 119 GLY A C 1
ATOM 945 O O . GLY A 1 119 ? -1.583 -8.379 15.111 1.00 83.75 119 GLY A O 1
ATOM 946 N N . ARG A 1 120 ? 0.434 -8.438 14.130 1.00 91.19 120 ARG A N 1
ATOM 947 C CA . ARG A 1 120 ? 0.565 -6.983 13.938 1.00 91.19 120 ARG A CA 1
ATOM 948 C C . ARG A 1 120 ? 0.072 -6.595 12.550 1.00 91.19 120 ARG A C 1
ATOM 950 O O . ARG A 1 120 ? 0.855 -6.583 11.596 1.00 91.19 120 ARG A O 1
ATOM 957 N N . TRP A 1 121 ? -1.221 -6.322 12.428 1.00 95.88 121 TRP A N 1
ATOM 958 C CA . TRP A 1 121 ? -1.879 -6.089 11.147 1.00 95.88 121 TRP A CA 1
ATOM 959 C C . TRP A 1 121 ? -2.553 -4.726 11.082 1.00 95.88 121 TRP A C 1
ATOM 961 O O . TRP A 1 121 ? -3.201 -4.266 12.022 1.00 95.88 121 TRP A O 1
ATOM 971 N N . LEU A 1 122 ? -2.430 -4.113 9.913 1.00 97.25 122 LEU A N 1
ATOM 972 C CA . LEU A 1 122 ? -3.202 -2.958 9.508 1.00 97.25 122 LEU A CA 1
ATOM 973 C C . LEU A 1 122 ? -4.316 -3.427 8.578 1.00 97.25 122 LEU A C 1
ATOM 975 O O . LEU A 1 122 ? -4.049 -3.965 7.505 1.00 97.25 122 LEU A O 1
ATOM 979 N N . VAL A 1 123 ? -5.560 -3.198 8.979 1.00 97.44 123 VAL A N 1
ATOM 980 C CA . VAL A 1 123 ? -6.736 -3.554 8.190 1.00 97.44 123 VAL A CA 1
ATOM 981 C C . VAL A 1 123 ? -7.248 -2.298 7.501 1.00 97.44 123 VAL A C 1
ATOM 983 O O . VAL A 1 123 ? -7.517 -1.293 8.161 1.00 97.44 123 VAL A O 1
ATOM 986 N N . VAL A 1 124 ? -7.405 -2.345 6.182 1.00 97.12 124 VAL A N 1
ATOM 987 C CA . VAL A 1 124 ? -8.003 -1.266 5.384 1.00 97.12 124 VAL A CA 1
ATOM 988 C C . VAL A 1 124 ? -9.294 -1.752 4.736 1.00 97.12 124 VAL A C 1
ATOM 990 O O . VAL A 1 124 ? -9.483 -2.953 4.526 1.00 97.12 124 VAL A O 1
ATOM 993 N N . ASN A 1 125 ? -10.201 -0.825 4.439 1.00 95.31 125 ASN A N 1
ATOM 994 C CA . ASN A 1 125 ? -11.462 -1.168 3.789 1.00 95.31 125 ASN A CA 1
ATOM 995 C C . ASN A 1 125 ? -11.212 -1.791 2.411 1.00 95.31 125 ASN A C 1
ATOM 997 O O . ASN A 1 125 ? -10.334 -1.342 1.663 1.00 95.31 125 ASN A O 1
ATOM 1001 N N . TYR A 1 126 ? -12.015 -2.799 2.079 1.00 91.31 126 TYR A N 1
ATOM 1002 C CA . TYR A 1 126 ? -12.091 -3.301 0.716 1.00 91.31 126 TYR A CA 1
ATOM 1003 C C . TYR A 1 126 ? -12.685 -2.232 -0.212 1.00 91.31 126 TYR A C 1
ATOM 1005 O O . TYR A 1 126 ? -13.459 -1.367 0.211 1.00 91.31 126 TYR A O 1
ATOM 1013 N N . LEU A 1 127 ? -12.285 -2.266 -1.476 1.00 78.44 127 LEU A N 1
ATOM 1014 C CA . LEU A 1 127 ? -12.736 -1.316 -2.486 1.00 78.44 127 LEU A CA 1
ATOM 1015 C C . LEU A 1 127 ? -14.101 -1.730 -3.014 1.00 78.44 127 LEU A C 1
ATOM 1017 O O . LEU A 1 127 ? -14.291 -2.883 -3.372 1.00 78.44 127 LEU A O 1
ATOM 1021 N N . LYS A 1 128 ? -15.020 -0.776 -3.155 1.00 67.31 128 LYS A N 1
ATOM 1022 C CA . LYS A 1 128 ? -16.244 -1.011 -3.937 1.00 67.31 128 LYS A CA 1
ATOM 1023 C C . LYS A 1 128 ? -16.020 -0.789 -5.434 1.00 67.31 128 LYS A C 1
ATOM 1025 O O . LYS A 1 128 ? -16.700 -1.396 -6.247 1.00 67.31 128 LYS A O 1
ATOM 1030 N N . GLU A 1 129 ? -15.044 0.050 -5.785 1.00 59.12 129 GLU A N 1
ATOM 1031 C CA . GLU A 1 129 ? -14.664 0.360 -7.163 1.00 59.12 129 GLU A CA 1
ATOM 1032 C C . GLU A 1 129 ? -13.143 0.540 -7.240 1.00 59.12 129 GLU A C 1
ATOM 1034 O O . GLU A 1 129 ? -12.552 1.266 -6.432 1.00 59.12 129 GLU A O 1
ATOM 1039 N N . LEU A 1 130 ? -12.496 -0.129 -8.196 1.00 62.84 130 LEU A N 1
ATOM 1040 C CA . LEU A 1 130 ? -11.067 0.016 -8.446 1.00 62.84 130 LEU A CA 1
ATOM 1041 C C . LEU A 1 130 ? -10.828 1.137 -9.464 1.00 62.84 130 LEU A C 1
ATOM 1043 O O . LEU A 1 130 ? -11.380 1.124 -10.562 1.00 62.84 130 LEU A O 1
ATOM 1047 N N . GLN A 1 131 ? -10.005 2.123 -9.104 1.00 53.47 131 GLN A N 1
ATOM 1048 C CA . GLN A 1 131 ? -9.521 3.123 -10.055 1.00 53.47 131 GLN A CA 1
ATOM 1049 C C . GLN A 1 131 ? -8.198 2.636 -10.638 1.00 53.47 131 GLN A C 1
ATOM 1051 O O . GLN A 1 131 ? -7.125 2.937 -10.118 1.00 53.47 131 GLN A O 1
ATOM 1056 N N . SER A 1 132 ? -8.284 1.855 -11.710 1.00 50.06 132 SER A N 1
ATOM 1057 C CA . SER A 1 132 ? -7.128 1.501 -12.524 1.00 50.06 132 SER A CA 1
ATOM 1058 C C . SER A 1 132 ? -6.624 2.752 -13.247 1.00 50.06 132 SER A C 1
ATOM 1060 O O . SER A 1 132 ? -7.316 3.351 -14.069 1.00 50.06 132 SER A O 1
ATOM 1062 N N . VAL A 1 133 ? -5.414 3.188 -12.900 1.00 47.16 133 VAL A N 1
ATOM 1063 C CA . VAL A 1 133 ? -4.674 4.195 -13.662 1.00 47.16 133 VAL A CA 1
ATOM 1064 C C . VAL A 1 133 ? -3.355 3.555 -14.051 1.00 47.16 133 VAL A C 1
ATOM 1066 O O . VAL A 1 133 ? -2.526 3.272 -13.185 1.00 47.16 133 VAL A O 1
ATOM 1069 N N . ALA A 1 134 ? -3.146 3.340 -15.351 1.00 50.25 134 ALA A N 1
ATOM 1070 C CA . ALA A 1 134 ? -1.830 2.987 -15.863 1.00 50.25 134 ALA A CA 1
ATOM 1071 C C . ALA A 1 134 ? -0.831 4.057 -15.395 1.00 50.25 134 ALA A C 1
ATOM 1073 O O . ALA A 1 134 ? -0.946 5.230 -15.751 1.00 50.25 134 ALA A O 1
ATOM 1074 N N . LEU A 1 135 ? 0.144 3.673 -14.562 1.00 52.50 135 LEU A N 1
ATOM 1075 C CA . LEU A 1 135 ? 1.103 4.629 -13.988 1.00 52.50 135 LEU A CA 1
ATOM 1076 C C . LEU A 1 135 ? 1.993 5.284 -15.046 1.00 52.50 135 LEU A C 1
ATOM 1078 O O . LEU A 1 135 ? 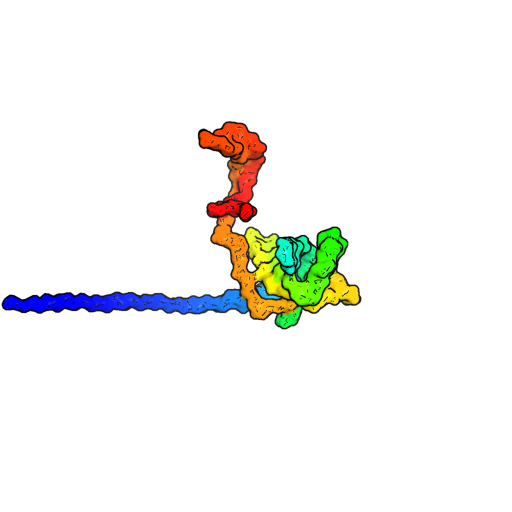2.612 6.316 -14.788 1.00 52.50 135 LEU A O 1
ATOM 1082 N N . ARG A 1 136 ? 2.074 4.676 -16.230 1.00 52.53 136 ARG A N 1
ATOM 1083 C CA . ARG A 1 136 ? 2.809 5.196 -17.372 1.00 52.53 136 ARG A CA 1
ATOM 1084 C C . ARG A 1 136 ? 1.817 5.537 -18.471 1.00 52.53 136 ARG A C 1
ATOM 1086 O O . ARG A 1 136 ? 1.115 4.672 -18.977 1.00 52.53 136 ARG A O 1
ATOM 1093 N N . GLN A 1 137 ? 1.811 6.803 -18.869 1.00 53.59 137 GLN A N 1
ATOM 1094 C CA . GLN A 1 137 ? 1.084 7.250 -20.060 1.00 53.59 137 GLN A CA 1
ATOM 1095 C C . GLN A 1 137 ? 1.758 6.771 -21.355 1.00 53.59 137 GLN A C 1
ATOM 1097 O O . GLN A 1 137 ? 1.143 6.776 -22.418 1.00 53.59 137 GLN A O 1
ATOM 1102 N N . HIS A 1 138 ? 3.030 6.369 -21.273 1.00 56.22 138 HIS A N 1
ATOM 1103 C CA . HIS A 1 138 ? 3.832 5.949 -22.412 1.00 56.22 138 HIS A CA 1
ATOM 1104 C C . HIS A 1 138 ? 4.562 4.642 -22.115 1.00 56.22 138 HIS A C 1
ATOM 1106 O O . HIS A 1 138 ? 5.171 4.491 -21.054 1.00 56.22 138 HIS A O 1
ATOM 1112 N N . CYS A 1 139 ? 4.524 3.735 -23.089 1.00 63.34 139 CYS A N 1
ATOM 1113 C CA . CYS A 1 139 ? 5.298 2.501 -23.085 1.00 63.34 139 CYS A CA 1
ATOM 1114 C C . CYS A 1 139 ? 6.802 2.802 -22.941 1.00 63.34 139 CYS A C 1
ATOM 1116 O O . CYS A 1 139 ? 7.303 3.799 -23.478 1.00 63.34 139 CYS A O 1
ATOM 1118 N N . ARG A 1 140 ? 7.502 1.945 -22.191 1.00 74.88 140 ARG A N 1
ATOM 1119 C CA . ARG A 1 140 ? 8.963 1.925 -22.109 1.00 74.88 140 ARG A CA 1
ATOM 1120 C C . ARG A 1 140 ? 9.480 0.808 -22.996 1.00 74.88 140 ARG A C 1
ATOM 1122 O O . ARG A 1 140 ? 9.020 -0.319 -22.899 1.00 74.88 140 ARG A O 1
ATOM 1129 N N . ILE A 1 141 ? 10.439 1.134 -23.846 1.00 80.38 141 ILE A N 1
ATOM 1130 C CA . ILE A 1 141 ? 11.105 0.169 -24.709 1.00 80.38 141 ILE A CA 1
ATOM 1131 C C . ILE A 1 141 ? 12.411 -0.219 -24.011 1.00 80.38 141 ILE A C 1
ATOM 1133 O O . ILE A 1 141 ? 13.232 0.675 -23.773 1.00 80.38 141 ILE A O 1
ATOM 1137 N N . PRO A 1 142 ? 12.619 -1.502 -23.662 1.00 79.25 142 PRO A N 1
ATOM 1138 C CA . PRO A 1 142 ? 13.885 -1.954 -23.102 1.00 79.25 142 PRO A CA 1
ATOM 1139 C C . PRO A 1 142 ? 14.994 -1.796 -24.147 1.00 79.25 142 PRO A C 1
ATOM 1141 O O . PRO A 1 142 ? 14.820 -2.143 -25.316 1.00 79.25 142 PRO A O 1
ATOM 1144 N N . VAL A 1 143 ? 16.139 -1.260 -23.733 1.00 85.81 143 VAL A N 1
ATOM 1145 C CA . VAL A 1 143 ? 17.313 -1.051 -24.590 1.00 85.81 143 VAL A CA 1
ATOM 1146 C C . VAL A 1 143 ? 18.593 -1.372 -23.817 1.00 85.81 143 VAL A C 1
ATOM 1148 O O . VAL A 1 143 ? 18.582 -1.472 -22.598 1.00 85.81 143 VAL A O 1
ATOM 1151 N N . HIS A 1 144 ? 19.712 -1.536 -24.520 1.00 89.69 144 HIS A N 1
ATOM 1152 C CA . HIS A 1 144 ? 21.035 -1.656 -23.903 1.00 89.69 144 HIS A CA 1
ATOM 1153 C C . HIS A 1 144 ? 22.040 -0.836 -24.714 1.00 89.69 144 HIS A C 1
ATOM 1155 O O . HIS A 1 144 ? 22.824 -1.360 -25.507 1.00 89.69 144 HIS A O 1
ATOM 1161 N N . LEU A 1 145 ? 21.943 0.486 -24.578 1.00 89.31 145 LEU A N 1
ATOM 1162 C CA . LEU A 1 145 ? 22.698 1.439 -25.391 1.00 89.31 145 LEU A CA 1
ATOM 1163 C C . LEU A 1 145 ? 23.700 2.189 -24.523 1.00 89.31 145 LEU A C 1
ATOM 1165 O O . LEU A 1 145 ? 23.321 2.761 -23.501 1.00 89.31 145 LEU A O 1
ATOM 1169 N N . ALA A 1 146 ? 24.966 2.211 -24.939 1.00 92.69 146 ALA A N 1
ATOM 1170 C CA . ALA A 1 146 ? 25.973 3.042 -24.294 1.00 92.69 146 ALA A CA 1
ATOM 1171 C C . ALA A 1 146 ? 25.586 4.523 -24.429 1.00 92.69 146 ALA A C 1
ATOM 1173 O O . ALA A 1 146 ? 25.238 4.986 -25.517 1.00 92.69 146 ALA A O 1
ATOM 1174 N N . ALA A 1 147 ? 25.638 5.260 -23.324 1.00 91.62 147 ALA A N 1
ATOM 1175 C CA . ALA A 1 147 ? 25.251 6.659 -23.259 1.00 91.62 147 ALA A CA 1
ATOM 1176 C C . ALA A 1 147 ? 26.152 7.446 -22.303 1.00 91.62 147 ALA A C 1
ATOM 1178 O O . ALA A 1 147 ? 26.734 6.908 -21.360 1.00 91.62 147 ALA A O 1
ATOM 1179 N N . SER A 1 148 ? 26.238 8.751 -22.546 1.00 92.12 148 SER A N 1
ATOM 1180 C CA . SER A 1 148 ? 27.002 9.701 -21.739 1.00 92.12 148 SER A CA 1
ATOM 1181 C C . SER A 1 148 ? 26.171 10.952 -21.475 1.00 92.12 148 SER A C 1
ATOM 1183 O O . SER A 1 148 ? 25.554 11.483 -22.400 1.00 92.12 148 SER A O 1
ATOM 1185 N N . ILE A 1 149 ? 26.173 11.427 -20.233 1.00 90.00 149 ILE A N 1
ATOM 1186 C CA . ILE A 1 149 ? 25.520 12.665 -19.809 1.00 90.00 149 ILE A CA 1
ATOM 1187 C C . ILE A 1 149 ? 26.528 13.804 -19.945 1.00 90.00 149 ILE A C 1
ATOM 1189 O O . ILE A 1 149 ? 27.632 13.717 -19.408 1.00 90.00 149 ILE A O 1
ATOM 1193 N N . HIS A 1 150 ? 26.128 14.870 -20.633 1.00 91.62 150 HIS A N 1
ATOM 1194 C CA . HIS A 1 150 ? 26.920 16.085 -20.832 1.00 91.62 150 HIS A CA 1
ATOM 1195 C C . HIS A 1 150 ? 26.196 17.280 -20.220 1.00 91.62 150 HIS A C 1
ATOM 1197 O O . HIS A 1 150 ? 24.964 17.354 -20.258 1.00 91.62 150 HIS A O 1
ATOM 1203 N N . GLU A 1 151 ? 26.950 18.231 -19.679 1.00 87.94 151 GLU A N 1
ATOM 1204 C CA . GLU A 1 151 ? 26.387 19.480 -19.173 1.00 87.94 151 GLU A CA 1
ATOM 1205 C C . GLU A 1 151 ? 25.866 20.345 -20.332 1.00 87.94 151 GLU A C 1
ATOM 1207 O O . GLU A 1 151 ? 26.521 20.507 -21.368 1.00 87.94 151 GLU A O 1
ATOM 1212 N N . ARG A 1 152 ? 24.664 20.908 -20.168 1.00 82.81 152 ARG A N 1
ATOM 1213 C CA . ARG A 1 152 ? 24.090 21.842 -21.140 1.00 82.81 152 ARG A CA 1
ATOM 1214 C C . ARG A 1 152 ? 24.685 23.232 -20.919 1.00 82.81 152 ARG A C 1
ATOM 1216 O O . ARG A 1 152 ? 24.547 23.785 -19.834 1.00 82.81 152 ARG A O 1
ATOM 1223 N N . GLN A 1 153 ? 25.268 23.807 -21.965 1.00 85.38 153 GLN A N 1
ATOM 1224 C CA . GLN A 1 153 ? 25.747 25.189 -21.985 1.00 85.38 153 GLN A CA 1
ATOM 1225 C C . GLN A 1 153 ? 24.853 26.053 -22.885 1.00 85.38 153 GLN A C 1
ATOM 1227 O O . GLN A 1 153 ? 24.058 25.538 -23.673 1.00 85.38 153 GLN A O 1
ATOM 1232 N N . ALA A 1 154 ? 24.958 27.379 -22.753 1.00 75.25 154 ALA A N 1
ATOM 1233 C CA . ALA A 1 154 ? 24.124 28.331 -23.494 1.00 75.25 154 ALA A CA 1
ATOM 1234 C C . ALA A 1 154 ? 24.230 28.168 -25.026 1.00 75.25 154 ALA A C 1
ATOM 1236 O O . ALA A 1 154 ? 23.249 28.403 -25.726 1.00 75.25 154 ALA A O 1
ATOM 1237 N N . GLU A 1 155 ? 25.375 27.691 -25.528 1.00 76.50 155 GLU A N 1
ATOM 1238 C CA . GLU A 1 155 ? 25.634 27.446 -26.955 1.00 76.50 155 GLU A CA 1
ATOM 1239 C C . GLU A 1 155 ? 25.808 25.952 -27.296 1.00 76.50 155 GLU A C 1
ATOM 1241 O O . GLU A 1 155 ? 26.581 25.581 -28.175 1.00 76.50 155 GLU A O 1
ATOM 1246 N N . GLY A 1 156 ? 25.081 25.067 -26.605 1.00 75.31 156 GLY A N 1
ATOM 1247 C CA . GLY A 1 156 ? 25.008 23.644 -26.946 1.00 75.31 156 GLY A CA 1
ATOM 1248 C C . GLY A 1 156 ? 25.368 22.724 -25.786 1.00 75.31 156 GLY A C 1
ATOM 1249 O O . GLY A 1 156 ? 24.876 22.876 -24.667 1.00 75.31 156 GLY A O 1
ATOM 1250 N N . HIS A 1 157 ? 26.192 21.717 -26.053 1.00 73.38 157 HIS A N 1
ATOM 1251 C CA . HIS A 1 157 ? 26.622 20.753 -25.045 1.00 73.38 157 HIS A CA 1
ATOM 1252 C C . HIS A 1 157 ? 28.120 20.873 -24.827 1.00 73.38 157 HIS A C 1
ATOM 1254 O O . HIS A 1 157 ? 28.885 20.963 -25.787 1.00 73.38 157 HIS A O 1
ATOM 1260 N N . SER A 1 158 ? 28.528 20.863 -23.560 1.00 77.12 158 SER A N 1
ATOM 1261 C CA . SER A 1 158 ? 29.935 20.715 -23.217 1.00 77.12 158 SER A CA 1
ATOM 1262 C C . SER A 1 158 ? 30.456 19.397 -23.790 1.00 77.12 158 SER A C 1
ATOM 1264 O O . SER A 1 158 ? 29.752 18.391 -23.763 1.00 77.12 158 SER A O 1
ATOM 1266 N N . THR A 1 159 ? 31.696 19.378 -24.276 1.00 79.56 159 THR A N 1
ATOM 1267 C CA . THR A 1 159 ? 32.387 18.127 -24.635 1.00 79.56 159 THR A CA 1
ATOM 1268 C C . THR A 1 159 ? 32.793 17.319 -23.400 1.00 79.56 159 THR A C 1
ATOM 1270 O O . THR A 1 159 ? 33.219 16.169 -23.518 1.00 79.56 159 THR A O 1
ATOM 1273 N N . HIS A 1 160 ? 32.671 17.913 -22.210 1.00 83.62 160 HIS A N 1
ATOM 1274 C CA . HIS A 1 160 ? 32.974 17.267 -20.948 1.00 83.62 160 HIS A CA 1
ATOM 1275 C C . HIS A 1 160 ? 31.856 16.298 -20.538 1.00 83.62 160 HIS A C 1
ATOM 1277 O O . HIS A 1 160 ? 30.744 16.701 -20.184 1.00 83.62 160 HIS A O 1
ATOM 1283 N N . VAL A 1 161 ? 32.195 15.008 -20.514 1.00 86.12 161 VAL A N 1
ATOM 1284 C CA . VAL A 1 161 ? 31.317 13.936 -20.034 1.00 86.12 161 VAL A CA 1
ATOM 1285 C C . VAL A 1 161 ? 31.197 14.019 -18.513 1.00 86.12 161 VAL A C 1
ATOM 1287 O O . VAL A 1 161 ? 32.168 13.811 -17.791 1.00 86.12 161 VAL A O 1
ATOM 1290 N N . CYS A 1 162 ? 29.994 14.278 -18.009 1.00 90.44 162 CYS A N 1
ATOM 1291 C CA . CYS A 1 162 ? 29.704 14.266 -16.575 1.00 90.44 162 CYS A CA 1
ATOM 1292 C C . CYS A 1 162 ? 29.595 12.838 -16.025 1.00 90.44 162 CYS A C 1
ATOM 1294 O O . CYS A 1 162 ? 29.968 12.575 -14.885 1.00 90.44 162 CYS A O 1
ATOM 1296 N N . SER A 1 163 ? 29.037 11.917 -16.814 1.00 90.31 163 SER A N 1
ATOM 1297 C CA . SER A 1 163 ? 28.851 10.512 -16.437 1.00 90.31 163 SER A CA 1
ATOM 1298 C C . SER A 1 163 ? 28.622 9.650 -17.679 1.00 90.31 163 SER A C 1
ATOM 1300 O O . SER A 1 163 ? 28.122 10.148 -18.688 1.00 90.31 163 SER A O 1
ATOM 1302 N N . SER A 1 164 ? 28.958 8.362 -17.619 1.00 92.31 164 SER A N 1
ATOM 1303 C CA . SER A 1 164 ? 28.719 7.394 -18.693 1.00 92.31 164 SER A CA 1
ATOM 1304 C C . SER A 1 164 ? 28.166 6.079 -18.148 1.00 92.31 164 SER A C 1
ATOM 1306 O O . SER A 1 164 ? 28.376 5.725 -16.989 1.00 92.31 164 SER A O 1
ATOM 1308 N N . GLY A 1 165 ? 27.421 5.360 -18.984 1.00 92.44 165 GLY A N 1
ATOM 1309 C CA . GLY A 1 165 ? 26.804 4.090 -18.619 1.00 92.44 165 GLY A CA 1
ATOM 1310 C C . GLY A 1 165 ? 25.969 3.512 -19.754 1.00 92.44 165 GLY A C 1
ATOM 1311 O O . GLY A 1 165 ? 26.143 3.874 -20.916 1.00 92.44 165 GLY A O 1
ATOM 1312 N N . PHE A 1 166 ? 25.047 2.617 -19.407 1.00 90.88 166 PHE A N 1
ATOM 1313 C CA . PHE A 1 166 ? 24.118 2.003 -20.351 1.00 90.88 166 PHE A CA 1
ATOM 1314 C C . PHE A 1 166 ? 22.683 2.418 -20.022 1.00 90.88 166 PHE A C 1
ATOM 1316 O O . PHE A 1 166 ? 22.247 2.309 -18.875 1.00 90.88 166 PHE A O 1
ATOM 1323 N N . LEU A 1 167 ? 21.943 2.880 -21.029 1.00 87.44 167 LEU A N 1
ATOM 1324 C CA . LEU A 1 167 ? 20.494 3.041 -20.941 1.00 87.44 167 LEU A CA 1
ATOM 1325 C C . LEU A 1 167 ? 19.853 1.657 -20.920 1.00 87.44 167 LEU A C 1
ATOM 1327 O O . LEU A 1 167 ? 20.147 0.853 -21.803 1.00 87.44 167 LEU A O 1
ATOM 1331 N N . GLN A 1 168 ? 18.986 1.411 -19.936 1.00 86.44 168 GLN A N 1
ATOM 1332 C CA . GLN A 1 168 ? 18.251 0.147 -19.794 1.00 86.44 168 GLN A CA 1
ATOM 1333 C C . GLN A 1 168 ? 16.845 0.200 -20.407 1.00 86.44 168 GLN A C 1
ATOM 1335 O O . GLN A 1 168 ? 16.312 -0.814 -20.848 1.00 86.44 168 GLN A O 1
ATOM 1340 N N . ASP A 1 169 ? 16.233 1.383 -20.460 1.00 80.44 169 ASP A N 1
ATOM 1341 C CA . ASP A 1 169 ? 14.939 1.595 -21.101 1.00 80.44 169 ASP A CA 1
ATOM 1342 C C . ASP A 1 169 ? 14.779 3.050 -21.563 1.00 80.44 169 ASP A C 1
ATOM 1344 O O . ASP A 1 169 ? 15.466 3.954 -21.077 1.00 80.44 169 ASP A O 1
ATOM 1348 N N . VAL A 1 170 ? 13.875 3.273 -22.519 1.00 82.94 170 VAL A N 1
ATOM 1349 C CA . VAL A 1 170 ? 13.498 4.605 -23.013 1.00 82.94 170 VAL A CA 1
ATOM 1350 C C . VAL A 1 170 ? 11.984 4.734 -23.145 1.00 82.94 170 VAL A C 1
ATOM 1352 O O . VAL A 1 170 ? 11.293 3.782 -23.491 1.00 82.94 170 VAL A O 1
ATOM 1355 N N . SER A 1 171 ? 11.444 5.931 -22.917 1.00 80.31 171 SER A N 1
ATOM 1356 C CA . SER A 1 171 ? 10.043 6.256 -23.222 1.00 80.31 171 SER A CA 1
ATOM 1357 C C . SER A 1 171 ? 9.928 7.661 -23.795 1.00 80.31 171 SER A C 1
ATOM 1359 O O . SER A 1 171 ? 10.839 8.473 -23.644 1.00 80.31 171 SER A O 1
ATOM 1361 N N . VAL A 1 172 ? 8.771 7.972 -24.386 1.00 81.06 172 VAL A N 1
ATOM 1362 C CA . VAL A 1 172 ? 8.480 9.271 -25.025 1.00 81.06 172 VAL A CA 1
ATOM 1363 C C . VAL A 1 172 ? 8.702 10.470 -24.086 1.00 81.06 172 VAL A C 1
ATOM 1365 O O . VAL A 1 172 ? 9.013 11.563 -24.553 1.00 81.06 172 VAL A O 1
ATOM 1368 N N . LYS A 1 173 ? 8.554 10.288 -22.766 1.00 80.00 173 LYS A N 1
ATOM 1369 C CA . LYS A 1 173 ? 8.721 11.353 -21.756 1.00 80.00 173 LYS A CA 1
ATOM 1370 C C . LYS A 1 173 ? 9.856 11.104 -20.752 1.00 80.00 173 LYS A C 1
ATOM 1372 O O . LYS A 1 173 ? 10.114 11.975 -19.933 1.00 80.00 173 LYS A O 1
ATOM 1377 N N . GLY A 1 174 ? 10.538 9.958 -20.804 1.00 71.56 174 GLY A N 1
ATOM 1378 C CA . GLY A 1 174 ? 11.573 9.590 -19.830 1.00 71.56 174 GLY A CA 1
ATOM 1379 C C . GLY A 1 174 ? 11.033 9.118 -18.464 1.00 71.56 174 GLY A C 1
ATOM 1380 O O . GLY A 1 174 ? 9.964 8.511 -18.362 1.00 71.56 174 GLY A O 1
ATOM 1381 N N . GLY A 1 175 ? 11.819 9.308 -17.400 1.00 55.28 175 GLY A N 1
ATOM 1382 C CA . GLY A 1 175 ? 11.408 9.052 -16.009 1.00 55.28 175 GLY A CA 1
ATOM 1383 C C . GLY A 1 175 ? 10.536 10.168 -15.429 1.00 55.28 175 GLY A C 1
ATOM 1384 O O . GLY A 1 175 ? 10.607 11.286 -15.929 1.00 55.28 175 GLY A O 1
ATOM 1385 N N . PRO A 1 176 ? 9.709 9.894 -14.400 1.00 45.94 176 PRO A N 1
ATOM 1386 C CA . PRO A 1 176 ? 8.938 10.945 -13.747 1.00 45.94 176 PRO A CA 1
ATOM 1387 C C . PRO A 1 176 ? 9.899 11.917 -13.048 1.00 45.94 176 PRO A C 1
ATOM 1389 O O . PRO A 1 176 ? 10.592 11.525 -12.109 1.00 45.94 176 PRO A O 1
ATOM 1392 N N . THR A 1 177 ? 9.954 13.154 -13.537 1.00 34.91 177 THR A N 1
ATOM 1393 C CA . THR A 1 177 ? 10.441 14.330 -12.796 1.00 34.91 177 THR A CA 1
ATOM 1394 C C . THR A 1 177 ? 9.331 14.906 -11.940 1.00 34.91 177 THR A C 1
ATOM 1396 O O . THR A 1 177 ? 8.209 15.028 -12.488 1.00 34.91 177 THR A O 1
#

Sequence (177 aa):
MLRHKQTTPNMTIPKPRERALPHTTEIDLAYLNRINCNTEAQLQILTPLRPIRLKTRLIGIDPDNAIILALGQDKYWQAAQDYITQGQGVVVRLINSDDPEANILAFRSQIKTLLNNAGRWLVVNYLKELQSVALRQHCRIPVHLAASIHERQAEGHSTHVCSSGFLQDVSVKGGPT

Organism: NCBI:txid2681496

Radius of gyration: 25.8 Å; chains: 1; bounding box: 70×48×84 Å

Foldseek 3Di:
DDDDDDDDDDDDDDDDDDDDDPDPFVVLLVVVQPDDWFFKKWKWFDDPPDIQIDTWTWRHDDPQFKTKIAQDDDPSSVVCVVQLDFFTKMKMWGFDPVDPLTQIQIDIWTFHDADPPVHGITITGDDPTGDRDSPDPWDKDFDWAKDFDFDADPVGTDPDTPDIDTDGIDIPVGDDD

InterPro domains:
  IPR009926 Type III secretion system flagellar brake protein YcgR, PilZN domain [PF12945] (38-116)
  IPR01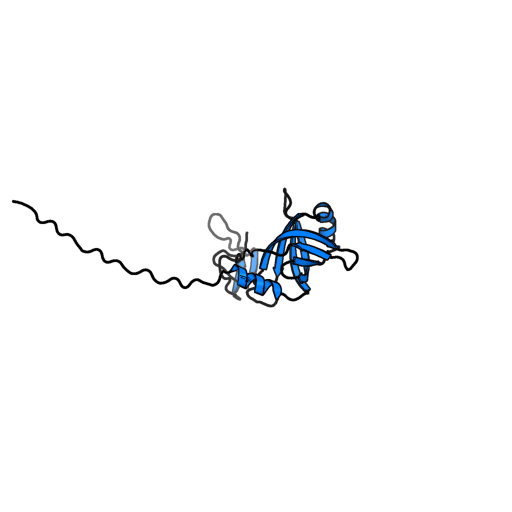2349 FMN-binding split barrel [G3DSA:2.30.110.10] (24-136)

pLDDT: mean 78.16, std 19.91, range [34.91, 97.69]

Secondary structure (DSSP, 8-state):
--PPPP------PPPP-------HHHHHHHHHTTPPTT-EEEEEE--SS--EEEEEEEEEEETTTEEEEE---SHHHHHTGGG--TT-EEEEEEE-TT-TT--EEEEEEEEEEEE-SSSSEEEEEPPSS-----S-SSPEEEEEEEEEEEEEETTEEEEEEEEEEEEEEEETT-S--